Protein AF-M7WU48-F1 (afdb_monomer_lite)

Foldseek 3Di:
DDPVVVVVVVVVVVVVVVVVVVVVPDDDPVVVVVVVVVVVVVDQDPPDPPRPDDDPPPPPPPPPPPPPD

Sequence (69 aa):
MSQQQLIRLLQEKERLMKNFERSKNLMKVSEACSELVNFTKNKIDPFSPEFKDTNPWDKSSNAGCCSLM

Secondary structure (DSSP, 8-state):
--HHHHHHHHHHHHHHHHHHHHHTTPPPHHHHHHHHHHHHHHS--TTSTT--S--TT-TTSSS------

Structure (mmCIF, N/CA/C/O backbone):
data_AF-M7WU48-F1
#
_entry.id   AF-M7WU48-F1
#
loop_
_atom_site.group_PDB
_atom_site.id
_atom_site.type_symbol
_atom_site.label_atom_id
_atom_site.label_alt_id
_atom_site.label_comp_id
_atom_site.label_asym_id
_atom_site.label_entity_id
_atom_site.label_seq_id
_atom_site.pdbx_PDB_ins_code
_atom_site.Cartn_x
_atom_site.Cartn_y
_atom_site.Cartn_z
_atom_site.occupancy
_atom_site.B_iso_or_equiv
_atom_site.auth_seq_id
_atom_site.auth_comp_id
_atom_site.auth_asym_id
_atom_site.auth_atom_id
_atom_site.pdbx_PDB_model_num
ATOM 1 N N . MET A 1 1 ? -8.775 -5.806 41.341 1.00 60.28 1 MET A N 1
ATOM 2 C CA . MET A 1 1 ? -8.081 -5.126 40.224 1.00 60.28 1 MET A CA 1
ATOM 3 C C . MET A 1 1 ? -6.913 -4.350 40.795 1.00 60.28 1 MET A C 1
ATOM 5 O O . MET A 1 1 ? -7.150 -3.484 41.627 1.00 60.28 1 MET A O 1
ATOM 9 N N . SER A 1 2 ? -5.673 -4.690 40.435 1.00 86.81 2 SER A N 1
ATOM 10 C CA . SER A 1 2 ? -4.513 -3.949 40.945 1.00 86.81 2 SER A CA 1
ATOM 11 C C . SER A 1 2 ? -4.397 -2.582 40.259 1.00 86.81 2 SER A C 1
ATOM 13 O O . SER A 1 2 ? -4.774 -2.423 39.096 1.00 86.81 2 SER A O 1
ATOM 15 N N . GLN A 1 3 ? -3.859 -1.582 40.959 1.00 91.06 3 GLN A N 1
ATOM 16 C CA . GLN A 1 3 ? -3.677 -0.226 40.420 1.00 91.06 3 GLN A CA 1
ATOM 17 C C . GLN A 1 3 ? -2.813 -0.223 39.143 1.00 91.06 3 GLN A C 1
ATOM 19 O O . GLN A 1 3 ? -3.078 0.519 38.201 1.00 91.06 3 GLN A O 1
ATOM 24 N N . GLN A 1 4 ? -1.833 -1.127 39.064 1.00 93.25 4 GLN A N 1
ATOM 25 C CA . GLN A 1 4 ? -1.001 -1.322 37.874 1.00 93.25 4 GLN A CA 1
ATOM 26 C C . GLN A 1 4 ? -1.785 -1.888 36.681 1.00 93.25 4 GLN A C 1
ATOM 28 O O . GLN A 1 4 ? -1.556 -1.472 35.547 1.00 93.25 4 GLN A O 1
ATOM 33 N N . GLN A 1 5 ? -2.722 -2.814 36.914 1.00 93.50 5 GLN A N 1
ATOM 34 C CA . GLN A 1 5 ? -3.595 -3.332 35.854 1.00 93.50 5 GLN A CA 1
ATOM 35 C C . GLN A 1 5 ? -4.500 -2.228 35.300 1.00 93.50 5 GLN A C 1
ATOM 37 O O . GLN A 1 5 ? -4.678 -2.136 34.087 1.00 93.50 5 GLN A O 1
ATOM 42 N N . LEU A 1 6 ? -5.017 -1.354 36.169 1.00 95.31 6 LEU A N 1
ATOM 43 C CA . LEU A 1 6 ? -5.840 -0.218 35.755 1.00 95.31 6 LEU A CA 1
ATOM 44 C C . LEU A 1 6 ? -5.061 0.763 34.865 1.00 95.31 6 LEU A C 1
ATOM 46 O O . LEU A 1 6 ? -5.559 1.153 33.812 1.00 95.31 6 LEU A O 1
ATOM 50 N N . ILE A 1 7 ? -3.829 1.117 35.243 1.00 96.31 7 ILE A N 1
ATOM 51 C CA . ILE A 1 7 ? -2.979 2.026 34.454 1.00 96.31 7 ILE A CA 1
ATOM 52 C C . ILE A 1 7 ? -2.719 1.460 33.052 1.00 96.31 7 ILE A C 1
ATOM 54 O O . ILE A 1 7 ? -2.871 2.176 32.064 1.00 96.31 7 ILE A O 1
ATOM 58 N N . ARG A 1 8 ? -2.395 0.165 32.949 1.00 96.50 8 ARG A N 1
ATOM 59 C CA . ARG A 1 8 ? -2.176 -0.496 31.650 1.00 96.50 8 ARG A CA 1
ATOM 60 C C . ARG A 1 8 ? -3.419 -0.451 30.763 1.00 96.50 8 ARG A C 1
ATOM 62 O O . ARG A 1 8 ? -3.310 -0.163 29.575 1.00 96.50 8 ARG A O 1
ATOM 69 N N . LEU A 1 9 ? -4.598 -0.700 31.333 1.00 96.88 9 LEU A N 1
ATOM 70 C CA . LEU A 1 9 ? -5.857 -0.657 30.584 1.00 96.88 9 LEU A CA 1
ATOM 71 C C . LEU A 1 9 ? -6.187 0.751 30.079 1.00 96.88 9 LEU A C 1
ATOM 73 O O . LEU A 1 9 ? -6.678 0.897 28.962 1.00 96.88 9 LEU A O 1
ATOM 77 N N . LEU A 1 10 ? -5.895 1.788 30.866 1.00 96.94 10 LEU A N 1
ATOM 78 C CA . LEU A 1 10 ? -6.087 3.175 30.439 1.00 96.94 10 LEU A CA 1
ATOM 79 C C . LEU A 1 10 ? -5.153 3.549 29.279 1.00 96.94 10 LEU A C 1
ATOM 81 O O . LEU A 1 10 ? -5.603 4.171 28.319 1.00 96.94 10 LEU A O 1
ATOM 85 N N . GLN A 1 11 ? -3.891 3.115 29.330 1.00 97.44 11 GLN A N 1
ATOM 86 C CA . GLN A 1 11 ? -2.925 3.332 28.249 1.00 97.44 11 GLN A CA 1
ATOM 87 C C . GLN A 1 11 ? -3.333 2.615 26.955 1.00 97.44 11 GLN A C 1
ATOM 89 O O . GLN A 1 11 ? -3.309 3.219 25.883 1.00 97.44 11 GLN A O 1
ATOM 94 N N . GLU A 1 12 ? -3.758 1.351 27.040 1.00 97.38 12 GLU A N 1
ATOM 95 C CA . GLU A 1 12 ? -4.227 0.614 25.861 1.00 97.38 12 GLU A CA 1
ATOM 96 C C . GLU A 1 12 ? -5.525 1.196 25.294 1.00 97.38 12 GLU A C 1
ATOM 98 O O . GLU A 1 12 ? -5.653 1.334 24.078 1.00 97.38 12 GLU A O 1
ATOM 103 N N . LYS A 1 13 ? -6.454 1.652 26.144 1.00 96.94 13 LYS A N 1
ATOM 104 C CA . LYS A 1 13 ? -7.635 2.395 25.683 1.00 96.94 13 LYS A CA 1
ATOM 105 C C . LYS A 1 13 ? -7.224 3.624 24.871 1.00 96.94 13 LYS A C 1
ATOM 107 O O . LYS A 1 13 ? -7.757 3.843 23.787 1.00 96.94 13 LYS A O 1
ATOM 112 N N . GLU A 1 14 ? -6.298 4.433 25.382 1.00 97.81 14 GLU A N 1
ATOM 113 C CA . GLU A 1 14 ? -5.853 5.646 24.691 1.00 97.81 14 GLU A CA 1
ATOM 114 C C . GLU A 1 14 ? -5.177 5.318 23.351 1.00 97.81 14 GLU A C 1
ATOM 116 O O . GLU A 1 14 ? -5.465 5.950 22.332 1.00 97.81 14 GLU A O 1
ATOM 121 N N . ARG A 1 15 ? -4.329 4.285 23.323 1.00 97.56 15 ARG A N 1
ATOM 122 C CA . ARG A 1 15 ? -3.684 3.792 22.101 1.00 97.56 15 ARG A CA 1
ATOM 123 C C . ARG A 1 15 ? -4.706 3.325 21.063 1.00 97.56 15 ARG A C 1
ATOM 125 O O . ARG A 1 15 ? -4.606 3.704 19.896 1.00 97.56 15 ARG A O 1
ATOM 132 N N . LEU A 1 16 ? -5.687 2.522 21.472 1.00 97.56 16 LEU A N 1
ATOM 133 C CA . LEU A 1 16 ? -6.739 2.025 20.585 1.00 97.56 16 LEU A CA 1
ATOM 134 C C . LEU A 1 16 ? -7.604 3.167 20.047 1.00 97.56 16 LEU A C 1
ATOM 136 O O . LEU A 1 16 ? -7.877 3.195 18.850 1.00 97.56 16 LEU A O 1
ATOM 140 N N . MET A 1 17 ? -7.954 4.145 20.886 1.00 97.25 17 MET A N 1
ATOM 141 C CA . MET A 1 17 ? -8.676 5.347 20.454 1.00 97.25 17 MET A CA 1
ATOM 142 C C . MET A 1 17 ? -7.889 6.137 19.401 1.00 97.25 17 MET A C 1
ATOM 144 O O . MET A 1 17 ? -8.452 6.503 18.372 1.00 97.25 17 MET A O 1
ATOM 148 N N . LYS A 1 18 ? -6.578 6.342 19.595 1.00 96.38 18 LYS A N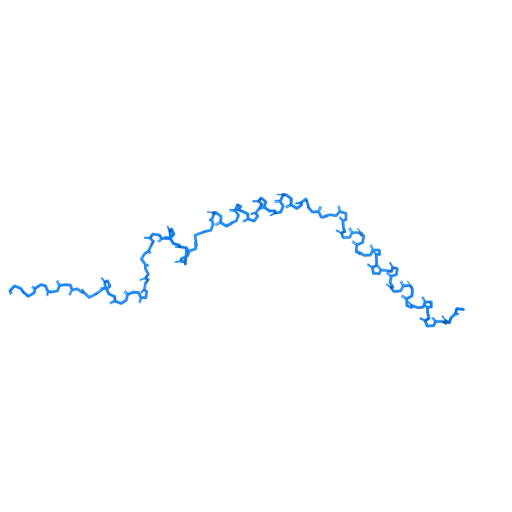 1
ATOM 149 C CA . LYS A 1 18 ? -5.720 7.006 18.595 1.00 96.38 18 LYS A CA 1
ATOM 150 C C . LYS A 1 18 ? -5.683 6.241 17.269 1.00 96.38 18 LYS A C 1
ATOM 152 O O . LYS A 1 18 ? -5.794 6.847 16.205 1.00 96.38 18 LYS A O 1
ATOM 157 N N . ASN A 1 19 ? -5.559 4.916 17.320 1.00 94.69 19 ASN A N 1
ATOM 158 C CA . ASN A 1 19 ? -5.561 4.079 16.119 1.00 94.69 19 ASN A CA 1
ATOM 159 C C . ASN A 1 19 ? -6.909 4.108 15.393 1.00 94.69 19 ASN A C 1
ATOM 161 O O . ASN A 1 19 ? -6.939 4.149 14.164 1.00 94.69 19 ASN A O 1
ATOM 165 N N . PHE A 1 20 ? -8.010 4.119 16.142 1.00 95.19 20 PHE A N 1
ATOM 166 C CA . PHE A 1 20 ? -9.353 4.214 15.587 1.00 95.19 20 PHE A CA 1
ATOM 167 C C . PHE A 1 20 ? -9.563 5.545 14.860 1.00 95.19 20 PHE A C 1
ATOM 169 O O . PHE A 1 20 ? -9.978 5.542 13.704 1.00 95.19 20 PHE A O 1
ATOM 176 N N . GLU A 1 21 ? -9.185 6.671 15.467 1.00 95.44 21 GLU A N 1
ATOM 177 C CA . GLU A 1 21 ? -9.256 7.972 14.790 1.00 95.44 21 GLU A CA 1
ATOM 178 C C . GLU A 1 21 ? -8.384 8.006 13.528 1.00 95.44 21 GLU A C 1
ATOM 180 O O . GLU A 1 21 ? -8.831 8.476 12.483 1.00 95.44 21 GLU A O 1
ATOM 185 N N . ARG A 1 22 ? -7.182 7.409 13.566 1.00 92.62 22 ARG A N 1
ATOM 186 C CA . ARG A 1 22 ? -6.338 7.264 12.368 1.00 92.62 22 ARG A CA 1
ATOM 187 C C . ARG A 1 22 ? -7.013 6.431 11.277 1.00 92.62 22 ARG A C 1
ATOM 189 O O . ARG A 1 22 ? -6.859 6.737 10.098 1.00 92.62 22 ARG A O 1
ATOM 196 N N . SER A 1 23 ? -7.751 5.387 11.655 1.00 91.12 23 SER A N 1
ATOM 197 C CA . SER A 1 23 ? -8.392 4.484 10.695 1.00 91.12 23 SER A CA 1
ATOM 198 C C . SER A 1 23 ? -9.520 5.128 9.886 1.00 91.12 23 SER A C 1
ATOM 200 O O . SER A 1 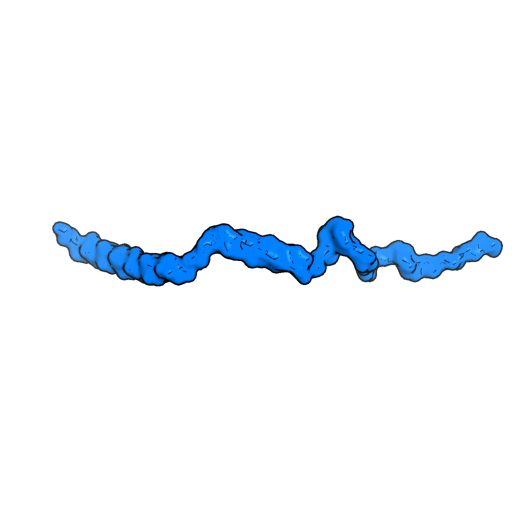23 ? -9.779 4.689 8.769 1.00 91.12 23 SER A O 1
ATOM 202 N N . LYS A 1 24 ? -10.141 6.201 10.396 1.00 92.69 24 LYS A N 1
ATOM 203 C CA . LYS A 1 24 ? -11.230 6.911 9.701 1.00 92.69 24 LYS A CA 1
ATOM 204 C C . LYS A 1 24 ? -10.786 7.574 8.398 1.00 92.69 24 LYS A C 1
ATOM 206 O O . LYS A 1 24 ? -11.609 7.772 7.515 1.00 92.69 24 LYS A O 1
ATOM 211 N N . ASN A 1 25 ? -9.497 7.889 8.283 1.00 89.50 25 ASN A N 1
ATOM 212 C CA . ASN A 1 25 ? -8.918 8.579 7.130 1.00 89.50 25 ASN A CA 1
ATOM 213 C C . ASN A 1 25 ? -8.065 7.648 6.254 1.00 89.50 25 ASN A C 1
ATOM 215 O O . ASN A 1 25 ? -7.214 8.118 5.501 1.00 89.50 25 ASN A O 1
ATOM 219 N N . LEU A 1 26 ? -8.232 6.328 6.376 1.00 91.44 26 LEU A N 1
ATOM 220 C CA . LEU A 1 26 ? -7.518 5.388 5.517 1.00 91.44 26 LEU A CA 1
ATOM 221 C C . LEU A 1 26 ? -8.147 5.368 4.125 1.00 91.44 26 LEU A C 1
ATOM 223 O O . LEU A 1 26 ? -9.351 5.166 3.975 1.00 91.44 26 LEU A O 1
ATOM 227 N N . MET A 1 27 ? -7.307 5.542 3.109 1.00 92.81 27 MET A N 1
ATOM 228 C CA . MET A 1 27 ? -7.707 5.375 1.716 1.00 92.81 27 MET A CA 1
ATOM 229 C C . MET A 1 27 ? -8.020 3.909 1.405 1.00 92.81 27 MET A C 1
ATOM 231 O O . MET A 1 27 ? -7.518 2.993 2.070 1.00 92.81 27 MET A O 1
ATOM 235 N N . LYS A 1 28 ? -8.817 3.662 0.360 1.00 95.38 28 LYS A N 1
ATOM 236 C CA . LYS A 1 28 ? -9.056 2.284 -0.077 1.00 95.38 28 LYS A CA 1
ATOM 237 C C . LYS A 1 28 ? -7.763 1.690 -0.617 1.00 95.38 28 LYS A C 1
ATOM 239 O O . LYS A 1 28 ? -7.026 2.338 -1.355 1.00 95.38 28 LYS A O 1
ATOM 244 N N . VAL A 1 29 ? -7.537 0.411 -0.334 1.00 95.75 29 VAL A N 1
ATOM 245 C CA . VAL A 1 29 ? -6.363 -0.316 -0.842 1.00 95.75 29 VAL A CA 1
ATOM 246 C C . VAL A 1 29 ? -6.299 -0.264 -2.371 1.00 95.75 29 VAL A C 1
ATOM 248 O O . VAL A 1 29 ? -5.230 -0.067 -2.932 1.00 95.75 29 VAL A O 1
ATOM 251 N N . SER A 1 30 ? -7.445 -0.347 -3.052 1.00 96.00 30 SER A N 1
ATOM 252 C CA . SER A 1 30 ? -7.518 -0.218 -4.511 1.00 96.00 30 SER A CA 1
ATOM 253 C C . SER A 1 30 ? -7.024 1.140 -5.021 1.00 96.00 30 SER A C 1
ATOM 255 O O . SER A 1 30 ? -6.355 1.199 -6.050 1.00 96.00 30 SER A O 1
ATOM 257 N N . GLU A 1 31 ? -7.336 2.225 -4.306 1.00 95.38 31 GLU A N 1
ATOM 258 C CA . GLU A 1 31 ? -6.899 3.584 -4.646 1.00 95.38 31 GLU A CA 1
ATOM 259 C C . GLU A 1 31 ? -5.386 3.710 -4.419 1.00 95.38 31 GLU A C 1
ATOM 261 O O . GLU A 1 31 ? -4.666 4.118 -5.327 1.00 95.38 31 GLU A O 1
ATOM 266 N N . ALA A 1 32 ? -4.882 3.217 -3.281 1.00 96.25 32 ALA A N 1
ATOM 267 C CA . ALA A 1 32 ? -3.450 3.191 -2.971 1.00 96.25 32 ALA A CA 1
ATOM 268 C C . ALA A 1 32 ? -2.631 2.396 -4.004 1.00 96.25 32 ALA A C 1
ATOM 270 O O . ALA A 1 32 ? -1.582 2.845 -4.465 1.00 96.25 32 ALA A O 1
ATOM 271 N N . CYS A 1 33 ? -3.115 1.217 -4.408 1.00 96.94 33 CYS A N 1
ATOM 272 C CA . CYS A 1 33 ? -2.473 0.414 -5.447 1.00 96.94 33 CYS A CA 1
ATOM 273 C C . CYS A 1 33 ? -2.492 1.123 -6.804 1.00 96.94 33 CYS A C 1
ATOM 275 O O . CYS A 1 33 ? -1.508 1.055 -7.538 1.00 96.94 33 CYS A O 1
ATOM 277 N N . SER A 1 34 ? -3.583 1.819 -7.134 1.00 96.75 34 SER A N 1
ATOM 278 C CA . SER A 1 34 ? -3.684 2.575 -8.386 1.00 96.75 34 SER A CA 1
ATOM 279 C C . SER A 1 34 ? -2.677 3.726 -8.422 1.00 96.75 34 SER A C 1
ATOM 281 O O . SER A 1 34 ? -1.981 3.901 -9.421 1.00 96.75 34 SER A O 1
ATOM 283 N N . GLU A 1 35 ? -2.538 4.469 -7.322 1.00 96.25 35 GLU A N 1
ATOM 284 C CA . GLU A 1 35 ? -1.525 5.521 -7.189 1.00 96.25 35 GLU A CA 1
ATOM 285 C C . GLU A 1 35 ? -0.102 4.970 -7.305 1.00 96.25 35 GLU A C 1
ATOM 287 O O . GLU A 1 35 ? 0.716 5.541 -8.028 1.00 96.25 35 GLU A O 1
ATOM 292 N N . LEU A 1 36 ? 0.185 3.830 -6.667 1.00 96.12 36 LEU A N 1
ATOM 293 C CA . LEU A 1 36 ? 1.492 3.180 -6.755 1.00 96.12 36 LEU A CA 1
ATOM 294 C C . LEU A 1 36 ? 1.823 2.761 -8.194 1.00 96.12 36 LEU A C 1
ATOM 296 O O . LEU A 1 36 ? 2.914 3.044 -8.687 1.00 96.12 36 LEU A O 1
ATOM 300 N N . VAL A 1 37 ? 0.875 2.135 -8.894 1.00 94.75 37 VAL A N 1
ATOM 301 C CA . VAL A 1 37 ? 1.050 1.764 -10.306 1.00 94.75 37 VAL A CA 1
ATOM 302 C C . VAL A 1 37 ? 1.313 3.008 -11.153 1.00 94.75 37 VAL A C 1
ATOM 304 O O . VAL A 1 37 ? 2.264 3.027 -11.934 1.00 94.75 37 VAL A O 1
ATOM 307 N N . ASN A 1 38 ? 0.529 4.071 -10.971 1.00 95.50 38 ASN A N 1
ATOM 308 C CA . ASN A 1 38 ? 0.720 5.326 -11.699 1.00 95.50 38 ASN A CA 1
ATOM 309 C C . ASN A 1 38 ? 2.098 5.940 -11.430 1.00 95.50 38 ASN A C 1
ATOM 311 O O . ASN A 1 38 ? 2.760 6.396 -12.361 1.00 95.50 38 ASN A O 1
ATOM 315 N N . PHE A 1 39 ? 2.559 5.913 -10.179 1.00 94.00 39 PHE A N 1
ATOM 316 C CA . PHE A 1 39 ? 3.894 6.376 -9.821 1.00 94.00 39 PHE A CA 1
ATOM 317 C C . PHE A 1 39 ? 4.979 5.590 -10.565 1.00 94.00 39 PHE A C 1
ATOM 319 O O . PHE A 1 39 ? 5.844 6.198 -11.190 1.00 94.00 39 PHE A O 1
ATOM 326 N N . THR A 1 40 ? 4.906 4.255 -10.558 1.00 91.25 40 THR A N 1
ATOM 327 C CA . THR A 1 40 ? 5.910 3.407 -11.229 1.00 91.25 40 THR A CA 1
ATOM 328 C C . THR A 1 40 ? 5.936 3.585 -12.747 1.00 91.25 40 THR A C 1
ATOM 330 O O . THR A 1 40 ? 7.008 3.555 -13.334 1.00 91.25 40 THR A O 1
ATOM 333 N N . LYS A 1 41 ? 4.789 3.840 -13.388 1.00 88.25 41 LYS A N 1
ATOM 334 C CA . LYS A 1 41 ? 4.71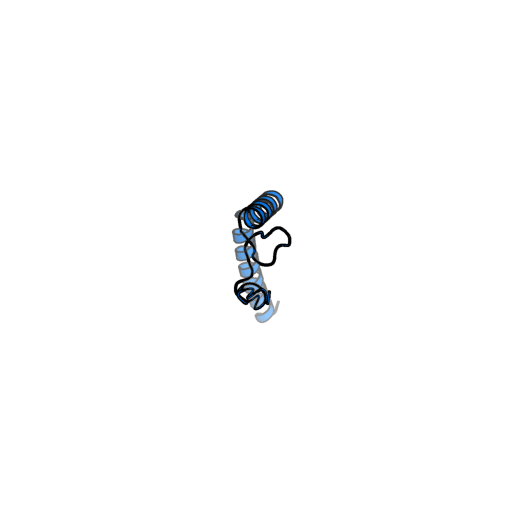5 4.065 -14.843 1.00 88.25 41 LYS A CA 1
ATOM 335 C C . LYS A 1 41 ? 5.271 5.416 -15.283 1.00 88.25 41 LYS A C 1
ATOM 337 O O . LYS A 1 41 ? 5.811 5.531 -16.376 1.00 88.25 41 LYS A O 1
ATOM 342 N N . ASN A 1 42 ? 5.102 6.445 -14.457 1.00 86.94 42 ASN A N 1
ATOM 343 C CA . ASN A 1 42 ? 5.474 7.816 -14.812 1.00 86.94 42 ASN A CA 1
ATOM 344 C C . ASN A 1 42 ? 6.919 8.163 -14.437 1.00 86.94 42 ASN A C 1
ATOM 346 O O . ASN A 1 42 ? 7.414 9.233 -14.794 1.00 86.94 42 ASN A O 1
ATOM 350 N N . LYS A 1 43 ? 7.591 7.302 -13.671 1.00 85.06 43 LYS A N 1
ATOM 351 C CA . LYS A 1 43 ? 8.987 7.483 -13.289 1.00 85.06 43 LYS A CA 1
ATOM 352 C C . LYS A 1 43 ? 9.878 6.726 -14.261 1.00 85.06 43 LYS A C 1
ATOM 354 O O . LYS A 1 43 ? 9.717 5.531 -14.465 1.00 85.06 43 LYS A O 1
ATOM 359 N N . ILE A 1 44 ? 10.833 7.446 -14.838 1.00 84.56 44 ILE A N 1
ATOM 360 C CA . ILE A 1 44 ? 11.878 6.848 -15.657 1.00 84.56 44 ILE A CA 1
ATOM 361 C C . ILE A 1 44 ? 12.896 6.223 -14.702 1.00 84.56 44 ILE A C 1
ATOM 363 O O . ILE A 1 44 ? 13.519 6.935 -13.914 1.00 84.56 44 ILE A O 1
ATOM 367 N N . ASP A 1 45 ? 13.027 4.901 -14.757 1.00 87.25 45 ASP A N 1
ATOM 368 C CA . ASP A 1 45 ? 14.003 4.138 -13.984 1.00 87.25 45 ASP A CA 1
ATOM 369 C C . ASP A 1 45 ? 15.187 3.752 -14.888 1.00 87.25 45 ASP A C 1
ATOM 371 O O . ASP A 1 45 ? 14.988 2.958 -15.808 1.00 87.25 45 ASP A O 1
ATOM 375 N N . PRO A 1 46 ? 16.407 4.269 -14.640 1.00 87.88 46 PRO A N 1
ATOM 376 C CA . PRO A 1 46 ? 17.611 3.908 -15.390 1.00 87.88 46 PRO A CA 1
ATOM 377 C C . PRO A 1 46 ? 17.991 2.423 -15.332 1.00 87.88 46 PRO A C 1
ATOM 379 O O . PRO A 1 46 ? 18.776 1.962 -16.156 1.00 87.88 46 PRO A O 1
ATOM 382 N N . PHE A 1 47 ? 17.464 1.678 -14.357 1.00 87.06 47 PHE A N 1
ATOM 383 C CA . PHE A 1 47 ? 17.660 0.234 -14.230 1.00 87.06 47 PHE A CA 1
ATOM 384 C C . PHE A 1 47 ? 16.525 -0.582 -14.858 1.00 87.06 47 PHE A C 1
ATOM 386 O O . PHE A 1 47 ? 16.608 -1.812 -14.896 1.00 87.06 47 PHE A O 1
ATOM 393 N N . SER A 1 48 ? 15.472 0.069 -15.361 1.00 86.31 48 SER A N 1
ATOM 394 C CA . SER A 1 48 ? 14.416 -0.620 -16.094 1.00 86.31 48 SER A CA 1
ATOM 395 C C . SER A 1 48 ? 14.965 -1.170 -17.415 1.00 86.31 48 SER A C 1
ATOM 397 O O . SER A 1 48 ? 15.655 -0.446 -18.133 1.00 86.31 48 SER A O 1
ATOM 399 N N . PRO A 1 49 ? 14.603 -2.403 -17.812 1.00 82.25 49 PRO A N 1
ATOM 400 C CA . PRO A 1 49 ? 14.946 -2.946 -19.128 1.00 82.25 49 PRO A CA 1
ATOM 401 C C . PRO A 1 49 ? 14.435 -2.099 -20.303 1.00 82.25 49 PRO A C 1
ATOM 403 O O . PRO A 1 49 ? 14.947 -2.206 -21.413 1.00 82.25 49 PRO A O 1
ATOM 406 N N . GLU A 1 50 ? 13.406 -1.280 -20.076 1.00 80.94 50 GLU A N 1
ATOM 407 C CA . GLU A 1 50 ? 12.816 -0.398 -21.088 1.00 80.94 50 GLU A CA 1
ATOM 408 C C . GLU A 1 50 ? 13.507 0.974 -21.171 1.00 80.94 50 GLU A C 1
ATOM 410 O O . GLU A 1 50 ? 13.142 1.794 -22.017 1.00 80.94 50 GLU A O 1
ATOM 415 N N . PHE A 1 51 ? 14.490 1.247 -20.307 1.00 85.44 51 PHE A N 1
ATOM 416 C CA . PHE A 1 51 ? 15.255 2.487 -20.330 1.00 85.44 51 PHE A CA 1
ATOM 417 C C . PHE A 1 51 ? 16.145 2.535 -21.575 1.00 85.44 51 PHE A C 1
ATOM 419 O O . PHE A 1 51 ? 17.004 1.683 -21.782 1.00 85.44 51 PHE A O 1
ATOM 426 N N . LYS A 1 52 ? 15.908 3.530 -22.435 1.00 81.56 52 LYS A N 1
ATOM 427 C CA . LYS A 1 52 ? 16.558 3.644 -23.753 1.00 81.56 52 LYS A CA 1
ATOM 428 C C . LYS A 1 52 ? 17.772 4.567 -23.775 1.00 81.56 52 LYS A C 1
ATOM 430 O O . LYS A 1 52 ? 18.413 4.679 -24.816 1.00 81.56 52 LYS A O 1
ATOM 435 N N . ASP A 1 53 ? 18.048 5.254 -22.675 1.00 82.56 53 ASP A N 1
ATOM 436 C CA . ASP A 1 53 ? 19.183 6.164 -22.581 1.00 82.56 53 ASP A CA 1
ATOM 437 C C . ASP A 1 53 ? 20.483 5.395 -22.344 1.00 82.56 53 ASP A C 1
ATOM 439 O O . ASP A 1 53 ? 20.513 4.276 -21.825 1.00 82.56 53 ASP A O 1
ATOM 443 N N . THR A 1 54 ? 21.586 6.009 -22.751 1.00 79.56 54 THR A N 1
ATOM 444 C CA . THR A 1 54 ? 22.902 5.384 -22.689 1.00 79.56 54 THR A CA 1
ATOM 445 C C . THR A 1 54 ? 23.433 5.392 -21.261 1.00 79.56 54 THR A C 1
ATOM 447 O O . THR A 1 54 ? 23.370 6.407 -20.567 1.00 79.56 54 THR A O 1
ATOM 450 N N . ASN A 1 55 ? 24.023 4.277 -20.826 1.00 80.50 55 ASN A N 1
ATOM 451 C CA . ASN A 1 55 ? 2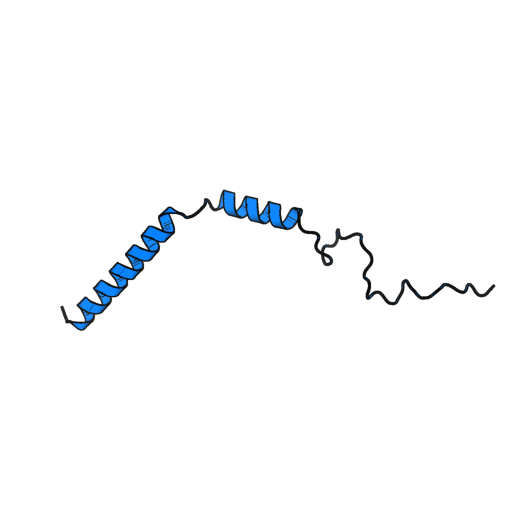4.718 4.215 -19.546 1.00 80.50 55 ASN A CA 1
ATOM 452 C C . ASN A 1 55 ? 25.977 5.111 -19.595 1.00 80.50 55 ASN A C 1
ATOM 454 O O . ASN A 1 55 ? 26.916 4.790 -20.326 1.00 80.50 55 ASN A O 1
ATOM 458 N N . PRO A 1 56 ? 26.056 6.197 -18.802 1.00 79.38 56 PRO A N 1
ATOM 459 C CA . PRO A 1 56 ? 27.192 7.120 -18.839 1.00 79.38 56 PRO A CA 1
ATOM 460 C C . PRO A 1 56 ? 28.486 6.509 -18.274 1.00 79.38 56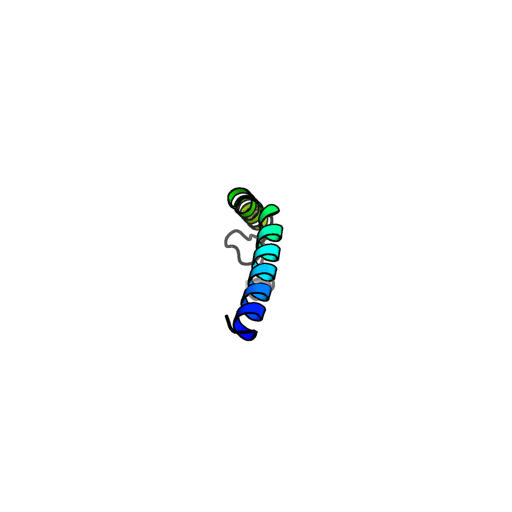 PRO A C 1
ATOM 462 O O . PRO A 1 56 ? 29.566 7.065 -18.466 1.00 79.38 56 PRO A O 1
ATOM 465 N N . TRP A 1 57 ? 28.396 5.368 -17.586 1.00 82.00 57 TRP A N 1
ATOM 466 C CA . TRP A 1 57 ? 29.543 4.604 -17.089 1.00 82.00 57 TRP A CA 1
ATOM 467 C C . TRP A 1 57 ? 29.944 3.454 -18.014 1.00 82.00 57 TRP A C 1
ATOM 469 O O . TRP A 1 57 ? 30.893 2.728 -17.703 1.00 82.00 57 TRP A O 1
ATOM 479 N N . ASP A 1 58 ? 29.258 3.283 -19.147 1.00 76.62 58 ASP A N 1
ATOM 480 C CA . ASP A 1 58 ? 29.676 2.340 -20.171 1.00 76.62 58 ASP A CA 1
ATOM 481 C C . ASP A 1 58 ? 30.911 2.883 -20.901 1.00 76.62 58 ASP A C 1
ATOM 483 O O . ASP A 1 58 ? 30.847 3.719 -21.806 1.00 76.62 58 ASP A O 1
ATOM 487 N N . LYS A 1 59 ? 32.076 2.397 -20.468 1.00 64.88 59 LYS A N 1
ATOM 488 C CA . LYS A 1 59 ? 33.394 2.770 -20.998 1.00 64.88 59 LYS A CA 1
ATOM 489 C C . LYS A 1 59 ? 33.604 2.332 -22.454 1.00 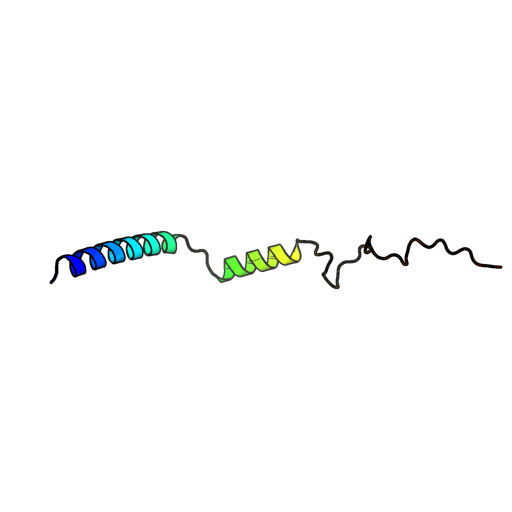64.88 59 LYS A C 1
ATOM 491 O O . LYS A 1 59 ? 34.634 2.679 -23.026 1.00 64.88 59 LYS A O 1
ATOM 496 N N . SER A 1 60 ? 32.675 1.576 -23.044 1.00 60.62 60 SER A N 1
ATOM 497 C CA . SER A 1 60 ? 32.799 1.070 -24.412 1.00 60.62 60 SER A CA 1
ATOM 498 C C . SER A 1 60 ? 32.373 2.069 -25.499 1.00 60.62 60 SER A C 1
ATOM 500 O O . SER A 1 60 ? 32.829 1.929 -26.631 1.00 60.62 60 SER A O 1
ATOM 502 N N . SER A 1 61 ? 31.573 3.104 -25.193 1.00 54.16 61 SER A N 1
ATOM 503 C CA . SER A 1 61 ? 30.988 3.964 -26.246 1.00 54.16 61 SER A CA 1
ATOM 504 C C . SER A 1 61 ? 31.794 5.218 -26.622 1.00 54.16 61 SER A C 1
ATOM 506 O O . SER A 1 61 ? 31.542 5.803 -27.671 1.00 54.16 61 SER A O 1
ATOM 508 N N . ASN A 1 62 ? 32.808 5.601 -25.833 1.00 52.53 62 ASN A N 1
ATOM 509 C CA . ASN A 1 62 ? 33.663 6.769 -26.116 1.00 52.53 62 ASN A CA 1
ATOM 510 C C . ASN A 1 62 ? 35.079 6.415 -26.602 1.00 52.53 62 ASN A C 1
ATOM 512 O O . ASN A 1 62 ? 35.920 7.303 -26.758 1.00 52.53 62 ASN A O 1
ATOM 516 N N . ALA A 1 63 ? 35.366 5.139 -26.871 1.00 54.12 63 ALA A N 1
ATOM 517 C CA . ALA A 1 63 ? 36.582 4.771 -27.585 1.00 54.12 63 ALA A CA 1
ATOM 518 C C . ALA A 1 63 ? 36.372 5.072 -29.074 1.00 54.12 63 ALA A C 1
ATOM 520 O O . ALA A 1 63 ? 35.828 4.257 -29.816 1.00 54.12 63 ALA A O 1
ATOM 521 N N . GLY A 1 64 ? 36.768 6.281 -29.485 1.00 53.09 64 GLY A N 1
ATOM 522 C CA . GLY A 1 64 ? 36.835 6.689 -30.882 1.00 53.09 64 GLY A CA 1
ATOM 523 C C . GLY A 1 64 ? 37.453 5.579 -31.726 1.00 53.09 64 GLY A C 1
ATOM 524 O O . GLY A 1 64 ? 38.613 5.208 -31.550 1.00 53.09 64 GLY A O 1
ATOM 525 N N . CYS A 1 65 ? 36.632 5.024 -32.612 1.00 49.97 65 CYS A N 1
ATOM 526 C CA . CYS A 1 65 ? 37.023 4.054 -33.614 1.00 49.97 65 CYS A CA 1
ATOM 527 C C . CYS A 1 65 ? 38.000 4.729 -34.587 1.00 49.97 65 CYS A C 1
ATOM 529 O O . CYS A 1 65 ? 37.601 5.295 -35.602 1.00 49.97 65 CYS A O 1
ATOM 531 N N . CYS A 1 66 ? 39.295 4.690 -34.278 1.00 50.88 66 CYS A N 1
ATOM 532 C CA . CYS A 1 66 ? 40.318 4.786 -35.306 1.00 50.88 66 CYS A CA 1
ATOM 533 C C . CYS A 1 66 ? 40.320 3.445 -36.041 1.00 50.88 66 CYS A C 1
ATOM 535 O O . CYS A 1 66 ? 40.954 2.485 -35.604 1.00 50.88 66 CYS A O 1
ATOM 537 N N . SER A 1 67 ? 39.558 3.368 -37.131 1.00 47.38 67 SER A N 1
ATOM 538 C CA . SER A 1 67 ? 39.689 2.288 -38.104 1.00 47.38 67 SER A CA 1
ATOM 539 C C . SER A 1 67 ? 41.103 2.357 -38.682 1.00 47.38 67 SER A C 1
ATOM 541 O O . SER A 1 67 ? 41.418 3.292 -39.416 1.00 47.38 67 SER A O 1
ATOM 543 N N . LEU A 1 68 ? 41.962 1.401 -38.321 1.00 44.12 68 LEU A N 1
ATOM 544 C CA . LEU A 1 68 ? 43.233 1.166 -39.006 1.00 44.12 68 LEU A CA 1
ATOM 545 C C . LEU A 1 68 ? 42.909 0.606 -40.397 1.00 44.12 68 LEU A C 1
ATOM 547 O O . LEU A 1 68 ? 42.739 -0.601 -40.562 1.00 44.12 68 LEU A O 1
ATOM 551 N N . MET A 1 69 ? 42.728 1.517 -41.354 1.00 36.09 69 MET A N 1
ATOM 552 C CA . MET A 1 69 ? 43.007 1.269 -42.770 1.00 36.09 69 MET A CA 1
ATOM 553 C C . MET A 1 69 ? 44.514 1.368 -42.990 1.00 36.09 69 MET A C 1
ATOM 555 O O . MET A 1 69 ? 45.120 2.294 -42.401 1.00 36.09 69 MET A O 1
#

pLDDT: mean 84.54, std 16.03, range [36.09, 97.81]

Organism: NCBI:txid885315

InterPro domains:
  IPR015898 G-protein, gamma subunit-like domain [PF00631] (4-69)
  IPR036284 G-protein gamma-like domain superfamily [G3DSA:4.10.260.10] (1-68)
  IPR036284 G-protein gamma-like domain superfamily [SSF48670] (13-60)

Radius of gyration: 28.48 Å; chains: 1; bounding box: 54×14×84 Å